Protein AF-A0A2V8NNL5-F1 (afdb_monomer)

Radius of gyration: 18.66 Å; Cα contacts (8 Å, |Δi|>4): 294; chains: 1; bounding box: 45×28×60 Å

Sequence (156 aa):
MAQEPNLELNVSIVSERYCVVSEDLNSLQMTLHLRYTNTGSQKIILYKGVRLFYQIFVSRNEQDAAARRYETRTTHSRYYDQLPEKIDAPNPGSVFTILSPGASYETEQTIALPVARGDKRVGNSITAGDHVLQVWVSTWYESKKLAQALREKWQR

Secondary structure (DSSP, 8-state):
-PPPP-EEEEEEEEEEEEEE-SSSEEEEEEEEEEEEEE-SSS-EEEE--S---EEEEEESSHHHHHTT--SEEEE------SPPP-TTSSS--TTEEEE-TT-EEEEEEEEEEEEESSSS--TTPBPSS--EEEEEE-S--S-HHHHHHHHHHHT-

Solvent-accessible surface area (backbone atoms only — not comparable to full-atom values): 9312 Å² total; per-residue (Å²): 132,86,71,66,76,36,75,45,76,48,78,46,80,75,47,77,48,78,40,86,74,53,96,59,33,30,31,42,37,35,34,31,40,40,38,39,32,24,76,21,83,45,74,40,82,40,59,66,48,92,77,60,49,40,36,42,38,33,11,70,34,67,70,34,48,76,69,69,44,59,78,30,77,48,75,58,79,87,77,82,90,60,80,82,76,74,81,81,53,82,52,86,47,92,45,41,47,78,29,46,55,73,32,70,50,77,50,76,47,78,48,76,41,50,30,23,73,48,90,63,67,54,86,72,26,42,54,82,77,68,66,36,83,45,77,49,74,46,66,68,89,70,58,71,68,55,53,52,54,50,51,62,53,57,73,110

pLDDT: mean 86.59, std 12.07, range [39.19, 97.88]

Structure (mmCIF, N/CA/C/O backbone):
data_AF-A0A2V8NNL5-F1
#
_entry.id   AF-A0A2V8NNL5-F1
#
loop_
_atom_site.group_PDB
_atom_site.id
_atom_site.type_symbol
_atom_site.label_atom_id
_atom_site.label_alt_id
_atom_site.label_comp_id
_atom_site.label_asym_id
_atom_site.label_entity_id
_atom_site.label_seq_id
_atom_site.pdbx_PDB_ins_code
_atom_site.Cartn_x
_atom_site.Cartn_y
_atom_site.Cartn_z
_atom_site.occupancy
_atom_site.B_iso_or_equiv
_atom_site.auth_seq_id
_atom_site.auth_comp_id
_atom_site.auth_asym_id
_atom_site.auth_atom_id
_atom_site.pdbx_PDB_model_num
ATOM 1 N N . MET A 1 1 ? 0.175 2.875 32.912 1.00 39.19 1 MET A N 1
ATOM 2 C CA . MET A 1 1 ? 0.416 3.620 31.657 1.00 39.19 1 MET A CA 1
ATOM 3 C C . MET A 1 1 ? -0.383 2.924 30.571 1.00 39.19 1 MET A C 1
ATOM 5 O O . MET A 1 1 ? -0.229 1.718 30.436 1.00 39.19 1 MET A O 1
ATOM 9 N N . ALA A 1 2 ? -1.309 3.609 29.897 1.00 48.75 2 ALA A N 1
ATOM 10 C CA . ALA A 1 2 ? -2.056 2.994 28.801 1.00 48.75 2 ALA A CA 1
ATOM 11 C C . ALA A 1 2 ? -1.105 2.824 27.609 1.00 48.75 2 ALA A C 1
ATOM 13 O O . ALA A 1 2 ? -0.543 3.808 27.139 1.00 48.75 2 ALA A O 1
ATOM 14 N N . GLN A 1 3 ? -0.874 1.584 27.177 1.00 56.03 3 GLN A N 1
ATOM 15 C CA . GLN A 1 3 ? -0.085 1.294 25.980 1.00 56.03 3 GLN A CA 1
ATOM 16 C C . GLN A 1 3 ? -0.792 1.921 24.770 1.00 56.03 3 GLN A C 1
ATOM 18 O O . GLN A 1 3 ? -1.997 1.715 24.595 1.00 56.03 3 GLN A O 1
ATOM 23 N N . GLU A 1 4 ? -0.069 2.692 23.960 1.00 65.25 4 GLU A N 1
ATOM 24 C CA . GLU A 1 4 ? -0.628 3.269 22.738 1.00 65.25 4 GLU A CA 1
ATOM 25 C C . GLU A 1 4 ? -1.046 2.163 21.753 1.00 65.25 4 GLU A C 1
ATOM 27 O O . GLU A 1 4 ? -0.412 1.101 21.706 1.00 65.25 4 GLU A O 1
ATOM 32 N N . PRO A 1 5 ? -2.119 2.375 20.968 1.00 78.38 5 PRO A N 1
ATOM 33 C CA . PRO A 1 5 ? -2.476 1.460 19.894 1.00 78.38 5 PRO A CA 1
ATOM 34 C C . PRO A 1 5 ? -1.305 1.348 18.913 1.00 78.38 5 PRO A C 1
ATOM 36 O O . PRO A 1 5 ? -0.848 2.355 18.375 1.00 78.38 5 PRO A O 1
ATOM 39 N N . ASN A 1 6 ? -0.844 0.121 18.675 1.00 90.75 6 ASN A N 1
ATOM 40 C CA . ASN A 1 6 ? 0.238 -0.169 17.744 1.00 90.75 6 ASN A CA 1
ATOM 41 C C . ASN A 1 6 ? -0.298 -1.021 16.592 1.00 90.75 6 ASN A C 1
ATOM 43 O O . ASN A 1 6 ? -0.948 -2.045 16.817 1.00 90.75 6 ASN A O 1
ATOM 47 N N . LEU A 1 7 ? -0.057 -0.567 15.365 1.00 92.56 7 LEU A N 1
ATOM 48 C CA . LEU A 1 7 ? -0.498 -1.230 14.147 1.00 92.56 7 LEU A CA 1
ATOM 49 C C . LEU A 1 7 ? 0.721 -1.499 13.277 1.00 92.56 7 LEU A C 1
ATOM 51 O O . LEU A 1 7 ? 1.387 -0.569 12.826 1.00 92.56 7 LEU A O 1
ATOM 55 N N . GLU A 1 8 ? 0.980 -2.771 13.023 1.00 94.44 8 GLU A N 1
ATOM 56 C CA . GLU A 1 8 ? 2.033 -3.213 12.122 1.00 94.44 8 GLU A CA 1
ATOM 57 C C . GLU A 1 8 ? 1.454 -3.464 10.728 1.00 94.44 8 GLU A C 1
ATOM 59 O O . GLU A 1 8 ? 0.349 -3.994 10.603 1.00 94.44 8 GLU A O 1
ATOM 64 N N . LEU A 1 9 ? 2.198 -3.094 9.685 1.00 92.00 9 LEU A N 1
ATOM 65 C CA . LEU A 1 9 ? 1.876 -3.410 8.296 1.00 92.00 9 LEU A CA 1
ATOM 66 C C . LEU A 1 9 ? 2.972 -4.306 7.719 1.00 92.00 9 LEU A C 1
ATOM 68 O O . LEU A 1 9 ? 4.116 -3.876 7.593 1.00 92.00 9 LEU A O 1
ATOM 72 N N . ASN A 1 10 ? 2.592 -5.513 7.312 1.00 93.94 10 ASN A N 1
ATOM 73 C CA . ASN A 1 10 ? 3.422 -6.392 6.498 1.00 93.94 10 ASN A CA 1
ATOM 74 C C . ASN A 1 10 ? 2.960 -6.318 5.041 1.00 93.94 10 ASN A C 1
ATOM 76 O O . ASN A 1 10 ? 1.759 -6.362 4.765 1.00 93.94 10 ASN A O 1
ATOM 80 N N . VAL A 1 11 ? 3.914 -6.202 4.118 1.00 91.81 11 VAL A N 1
ATOM 81 C CA . VAL A 1 11 ? 3.657 -6.102 2.678 1.00 91.81 11 VAL A CA 1
ATOM 82 C C . VAL A 1 11 ? 4.400 -7.226 1.975 1.00 91.81 11 VAL A C 1
ATOM 84 O O . VAL A 1 11 ? 5.592 -7.410 2.209 1.00 91.81 11 VAL A O 1
ATOM 87 N N . SER A 1 12 ? 3.715 -7.961 1.106 1.00 93.88 12 SER A N 1
ATOM 88 C CA . SER A 1 12 ? 4.340 -8.965 0.243 1.00 93.88 12 SER A CA 1
ATOM 89 C C . SER A 1 12 ? 3.828 -8.849 -1.188 1.00 93.88 12 SER A C 1
ATOM 91 O O . SER A 1 12 ? 2.735 -8.336 -1.428 1.00 93.88 12 SER A O 1
ATOM 93 N N . ILE A 1 13 ? 4.636 -9.284 -2.152 1.00 94.00 13 ILE A N 1
ATOM 94 C CA . ILE A 1 13 ? 4.250 -9.317 -3.563 1.00 94.00 13 ILE A CA 1
ATOM 95 C C . ILE A 1 13 ? 3.570 -10.660 -3.833 1.00 94.00 13 ILE A C 1
ATOM 97 O O . ILE A 1 13 ? 4.153 -11.713 -3.588 1.00 94.00 13 ILE A O 1
ATOM 101 N N . VAL A 1 14 ? 2.337 -10.616 -4.333 1.00 96.56 14 VAL A N 1
ATOM 102 C CA . VAL A 1 14 ? 1.531 -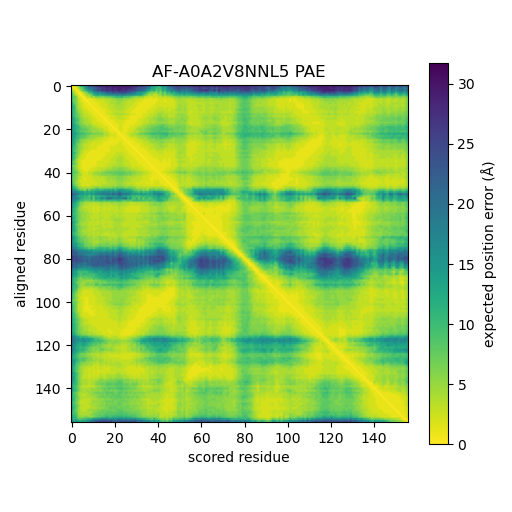11.801 -4.674 1.00 96.56 14 VAL A CA 1
ATOM 103 C C . VAL A 1 14 ? 1.746 -12.204 -6.125 1.00 96.56 14 VAL A C 1
ATOM 105 O O . VAL A 1 14 ? 1.848 -13.384 -6.449 1.00 96.56 14 VAL A O 1
ATOM 108 N N . SER A 1 15 ? 1.783 -11.218 -7.018 1.00 96.75 15 SER A N 1
ATOM 109 C CA . SER A 1 15 ? 1.930 -11.453 -8.450 1.00 96.75 15 SER A CA 1
ATOM 110 C C . SER A 1 15 ? 2.549 -10.254 -9.136 1.00 96.75 15 SER A C 1
ATOM 112 O O . SER A 1 15 ? 2.249 -9.115 -8.772 1.00 96.75 15 SER A O 1
ATOM 114 N N . GLU A 1 16 ? 3.293 -10.516 -10.202 1.00 96.06 16 GLU A N 1
ATOM 115 C CA . GLU A 1 16 ? 3.899 -9.501 -11.051 1.00 96.06 16 GLU A CA 1
ATOM 116 C C . GLU A 1 16 ? 3.614 -9.811 -12.517 1.00 96.06 16 GLU A C 1
ATOM 118 O O . GLU A 1 16 ? 3.607 -10.971 -12.934 1.00 96.06 16 GLU A O 1
ATOM 123 N N . ARG A 1 17 ? 3.377 -8.774 -13.318 1.00 96.25 17 ARG A N 1
ATOM 124 C CA . ARG A 1 17 ? 3.284 -8.908 -14.773 1.00 96.25 17 ARG A CA 1
ATOM 125 C C . ARG A 1 17 ? 3.745 -7.646 -15.478 1.00 96.25 17 ARG A C 1
ATOM 127 O O . ARG A 1 17 ? 3.472 -6.535 -15.028 1.00 96.25 17 ARG A O 1
ATOM 134 N N . TYR A 1 18 ? 4.376 -7.825 -16.631 1.00 95.25 18 TYR A N 1
ATOM 135 C CA . TYR A 1 18 ? 4.726 -6.726 -17.520 1.00 95.25 18 TYR A CA 1
ATOM 136 C C . TYR A 1 18 ? 3.636 -6.521 -18.569 1.00 95.25 18 TYR A C 1
ATOM 138 O O . TYR A 1 18 ? 3.260 -7.446 -19.286 1.00 95.25 18 TYR A O 1
ATOM 146 N N . CYS A 1 19 ? 3.164 -5.286 -18.683 1.00 94.00 19 CYS A N 1
ATOM 147 C CA . CYS A 1 19 ? 2.252 -4.839 -19.725 1.00 94.00 19 CYS A CA 1
ATOM 148 C C . CYS A 1 19 ? 3.007 -3.930 -20.695 1.00 94.00 19 CYS A C 1
ATOM 150 O O . CYS A 1 19 ? 3.684 -2.995 -20.270 1.00 94.00 19 CYS A O 1
ATOM 152 N N . VAL A 1 20 ? 2.881 -4.170 -21.996 1.00 94.69 20 VAL A N 1
ATOM 153 C CA . VAL A 1 20 ? 3.459 -3.287 -23.017 1.00 94.69 20 VAL A CA 1
ATOM 154 C C . VAL A 1 20 ? 2.730 -1.943 -23.001 1.00 94.69 20 VAL A C 1
ATOM 156 O O . VAL A 1 20 ? 1.509 -1.917 -23.131 1.00 94.69 20 VAL A O 1
ATOM 159 N N . VAL A 1 21 ? 3.469 -0.839 -22.845 1.00 93.38 21 VAL A N 1
ATOM 160 C CA . VAL A 1 21 ? 2.919 0.528 -22.928 1.00 93.38 21 VAL A CA 1
ATOM 161 C C . VAL A 1 21 ? 3.320 1.187 -24.245 1.00 93.38 21 VAL A C 1
ATOM 163 O O . VAL A 1 21 ? 2.478 1.765 -24.925 1.00 93.38 21 VAL A O 1
ATOM 166 N N . SER A 1 22 ? 4.594 1.078 -24.625 1.00 92.69 22 SER A N 1
ATOM 167 C CA . SER A 1 22 ? 5.131 1.552 -25.904 1.00 92.69 22 SER A CA 1
ATOM 168 C C . SER A 1 22 ? 6.341 0.706 -26.327 1.00 92.69 22 SER A C 1
ATOM 170 O O . SER A 1 22 ? 6.635 -0.317 -25.704 1.00 92.69 22 SER A O 1
ATOM 172 N N . GLU A 1 23 ? 7.032 1.105 -27.399 1.00 91.88 23 GLU A N 1
ATOM 173 C CA . GLU A 1 23 ? 8.240 0.426 -27.890 1.00 91.88 23 GLU A CA 1
ATOM 174 C C . GLU A 1 23 ? 9.344 0.350 -26.823 1.00 91.88 23 GLU A C 1
ATOM 176 O O . GLU A 1 23 ? 9.909 -0.723 -26.618 1.00 91.88 23 GLU A O 1
ATOM 181 N N . ASP A 1 24 ? 9.554 1.437 -26.074 1.00 93.06 24 ASP A N 1
ATOM 182 C CA . ASP A 1 24 ? 10.629 1.561 -25.079 1.00 93.06 24 ASP A CA 1
ATOM 183 C C . ASP A 1 24 ? 10.172 1.339 -23.627 1.00 93.06 24 ASP A C 1
ATOM 185 O O . ASP A 1 24 ? 11.000 1.307 -22.710 1.00 93.06 24 ASP A O 1
ATOM 189 N N . LEU A 1 25 ? 8.861 1.209 -23.391 1.00 94.19 25 LEU A N 1
ATOM 190 C CA . LEU A 1 25 ? 8.279 1.241 -22.051 1.00 94.19 25 LEU A CA 1
ATOM 191 C C . LEU A 1 25 ? 7.327 0.072 -21.795 1.00 94.19 25 LEU A C 1
ATOM 193 O O . LEU A 1 25 ? 6.371 -0.177 -22.535 1.00 94.19 25 LEU A O 1
ATOM 197 N N . ASN A 1 26 ? 7.544 -0.589 -20.664 1.00 95.00 26 ASN A N 1
ATOM 198 C CA . ASN A 1 26 ? 6.595 -1.505 -20.055 1.00 95.00 26 ASN A CA 1
ATOM 199 C C . ASN A 1 26 ? 6.012 -0.894 -18.775 1.00 95.00 26 ASN A C 1
ATOM 201 O O . ASN A 1 26 ? 6.599 -0.013 -18.150 1.00 95.00 26 ASN A O 1
ATOM 205 N N . SER A 1 27 ? 4.858 -1.395 -18.355 1.00 93.94 27 SER A N 1
ATOM 206 C CA . SER A 1 27 ? 4.298 -1.183 -17.028 1.00 93.94 27 SER A CA 1
ATOM 207 C C . SER A 1 27 ? 4.415 -2.487 -16.249 1.00 93.94 27 SER A C 1
ATOM 209 O O . SER A 1 27 ? 3.793 -3.480 -16.618 1.00 93.94 27 SER A O 1
ATOM 211 N N . LEU A 1 28 ? 5.221 -2.490 -15.191 1.00 94.25 28 LEU A N 1
ATOM 212 C CA . LEU A 1 28 ? 5.252 -3.560 -14.204 1.00 94.25 28 LEU A CA 1
ATOM 213 C C . LEU A 1 28 ? 4.054 -3.383 -13.275 1.00 94.25 28 LEU A C 1
ATOM 215 O O . LEU A 1 28 ? 4.015 -2.452 -12.469 1.00 94.25 28 LEU A O 1
ATOM 219 N N . GLN A 1 29 ? 3.064 -4.256 -13.418 1.00 94.44 29 GLN A N 1
ATOM 220 C CA . GLN A 1 29 ? 1.933 -4.339 -12.508 1.00 94.44 29 GLN A CA 1
ATOM 221 C C . GLN A 1 29 ? 2.242 -5.361 -11.423 1.00 94.44 29 GLN A C 1
ATOM 223 O O . GLN A 1 29 ? 2.528 -6.515 -11.734 1.00 94.44 29 GLN A O 1
ATOM 228 N N . MET A 1 30 ? 2.149 -4.938 -10.167 1.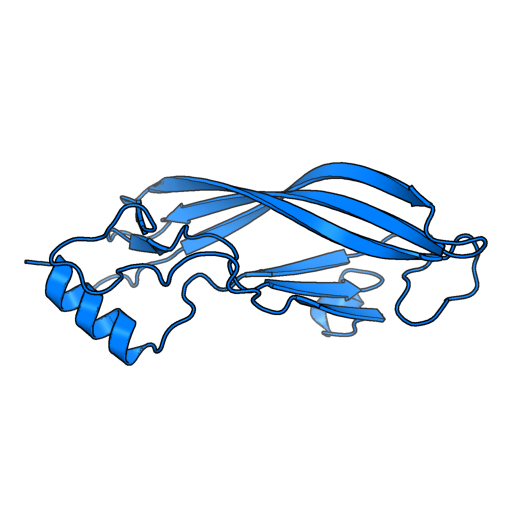00 93.81 30 MET A N 1
ATOM 229 C CA . MET A 1 30 ? 2.335 -5.798 -9.004 1.00 93.81 30 MET A CA 1
ATOM 230 C C . MET A 1 30 ? 1.065 -5.798 -8.170 1.00 93.81 30 MET A C 1
ATOM 232 O O . MET A 1 30 ? 0.517 -4.734 -7.879 1.00 93.81 30 MET A O 1
ATOM 236 N N . THR A 1 31 ? 0.619 -6.978 -7.759 1.00 93.19 31 THR A N 1
ATOM 237 C CA . THR A 1 31 ? -0.401 -7.123 -6.720 1.00 93.19 31 THR A CA 1
ATOM 238 C C . THR A 1 31 ? 0.313 -7.328 -5.399 1.00 93.19 31 THR A C 1
ATOM 240 O O . THR A 1 31 ? 1.086 -8.273 -5.248 1.00 93.19 31 THR A O 1
ATOM 243 N N . LEU A 1 32 ? 0.069 -6.426 -4.458 1.00 92.00 32 LEU A N 1
ATOM 244 C CA . LEU A 1 32 ? 0.621 -6.455 -3.115 1.00 92.00 32 LEU A CA 1
ATOM 245 C C . LEU A 1 32 ? -0.429 -6.997 -2.151 1.00 92.00 32 LEU A C 1
ATOM 247 O O . LEU A 1 32 ? -1.559 -6.512 -2.148 1.00 92.00 32 LEU A O 1
ATOM 251 N N . HIS A 1 33 ? -0.047 -7.942 -1.301 1.00 93.50 33 HIS A N 1
ATOM 252 C CA . HIS A 1 33 ? -0.824 -8.335 -0.131 1.00 93.50 33 HIS A CA 1
ATOM 253 C C . HIS A 1 33 ? -0.389 -7.482 1.056 1.00 93.50 33 HIS A C 1
ATOM 255 O O . HIS A 1 33 ? 0.799 -7.387 1.373 1.00 93.50 33 HIS A O 1
ATOM 261 N N . LEU A 1 34 ? -1.362 -6.822 1.675 1.00 91.88 34 LEU A N 1
ATOM 262 C CA . LEU A 1 34 ? -1.198 -5.917 2.803 1.00 91.88 34 LEU A CA 1
ATOM 263 C C . LEU A 1 34 ? -1.855 -6.559 4.021 1.00 91.88 34 LEU A C 1
ATOM 265 O O . LEU A 1 34 ? -3.080 -6.707 4.065 1.00 91.88 34 LEU A O 1
ATOM 269 N N . ARG A 1 35 ? -1.052 -6.894 5.030 1.00 94.75 35 ARG A N 1
ATOM 270 C CA . ARG A 1 35 ? -1.528 -7.442 6.301 1.00 94.75 35 ARG A CA 1
ATOM 271 C C . ARG A 1 35 ? -1.295 -6.451 7.430 1.00 94.75 35 ARG A C 1
ATOM 273 O O . ARG A 1 35 ? -0.162 -6.228 7.852 1.00 94.75 35 ARG A O 1
ATOM 280 N N . TYR A 1 36 ? -2.389 -5.901 7.940 1.00 94.31 36 TYR A N 1
ATOM 281 C CA . TYR A 1 36 ? -2.411 -5.028 9.105 1.00 94.31 36 TYR A CA 1
ATOM 282 C C . TYR A 1 36 ? -2.632 -5.863 10.356 1.00 94.31 36 TYR A C 1
ATOM 284 O O . TYR A 1 36 ? -3.650 -6.543 10.445 1.00 94.31 36 TYR A O 1
ATOM 292 N N . THR A 1 37 ? -1.738 -5.792 11.335 1.00 96.69 37 THR A N 1
ATOM 293 C CA . THR A 1 37 ? -1.859 -6.535 12.596 1.00 96.69 37 THR A CA 1
ATOM 294 C C . THR A 1 37 ? -1.872 -5.570 13.768 1.00 96.69 37 THR A C 1
ATOM 296 O O . THR A 1 37 ? -0.977 -4.738 13.912 1.00 96.69 37 THR A O 1
ATOM 299 N N . ASN A 1 38 ? -2.886 -5.684 14.625 1.00 96.75 38 ASN A N 1
ATOM 300 C CA . ASN A 1 38 ? -2.906 -4.961 15.889 1.00 96.75 38 ASN A CA 1
ATOM 301 C C . ASN A 1 38 ? -1.950 -5.639 16.877 1.00 96.75 38 ASN A C 1
ATOM 303 O O . ASN A 1 38 ? -2.294 -6.646 17.495 1.00 96.75 38 ASN A O 1
ATOM 307 N N . THR A 1 39 ? -0.749 -5.086 17.016 1.00 96.62 39 THR A N 1
ATOM 308 C CA . THR A 1 39 ? 0.279 -5.557 17.956 1.00 96.62 39 THR A CA 1
ATOM 309 C C . THR A 1 39 ? 0.184 -4.861 19.317 1.00 96.62 39 THR A C 1
ATOM 311 O O . THR A 1 39 ? 0.952 -5.164 20.229 1.00 96.62 39 THR A O 1
ATOM 314 N N . GLY A 1 40 ? -0.759 -3.925 19.471 1.00 94.19 40 GLY A N 1
ATOM 315 C CA . GLY A 1 40 ? -1.065 -3.256 20.730 1.00 94.19 40 GLY A CA 1
ATOM 316 C C . GLY A 1 40 ? -2.038 -4.038 21.618 1.00 94.19 40 GLY A C 1
ATOM 317 O O . GLY A 1 40 ? -2.503 -5.127 21.293 1.00 94.19 40 GLY A O 1
ATOM 318 N N . SER A 1 41 ? -2.382 -3.445 22.764 1.00 93.38 41 SER A N 1
ATOM 319 C CA . SER A 1 41 ? -3.288 -4.040 23.762 1.00 93.38 41 SER A CA 1
ATOM 320 C C . SER A 1 41 ? -4.718 -3.486 23.730 1.00 93.38 41 SER A C 1
ATOM 322 O O . SER A 1 41 ? -5.577 -3.946 24.479 1.00 93.38 41 SER A O 1
ATOM 324 N N . GLN A 1 42 ? -5.001 -2.517 22.857 1.00 92.06 42 GLN A N 1
ATOM 325 C CA . GLN A 1 42 ? -6.318 -1.893 22.707 1.00 92.06 42 GLN A CA 1
ATOM 326 C C . GLN A 1 42 ? -6.940 -2.247 21.359 1.00 92.06 42 GLN A C 1
ATOM 328 O O . GLN A 1 42 ? -6.222 -2.465 20.389 1.00 92.06 42 GLN A O 1
ATOM 333 N N . LYS A 1 43 ? -8.276 -2.263 21.273 1.00 92.50 43 LYS A N 1
ATOM 334 C CA . LYS A 1 43 ? -8.968 -2.413 19.984 1.00 92.50 43 LYS A CA 1
ATOM 335 C C . LYS A 1 43 ? -8.634 -1.235 19.064 1.00 92.50 43 LYS A C 1
ATOM 337 O O . LYS A 1 43 ? -8.671 -0.085 19.497 1.00 92.50 43 LYS A O 1
ATOM 342 N N . ILE A 1 44 ? -8.374 -1.520 17.791 1.00 93.19 44 ILE A N 1
ATOM 343 C CA . ILE A 1 44 ? -8.132 -0.510 16.757 1.00 93.19 44 ILE A CA 1
ATOM 344 C C . ILE A 1 44 ? -9.312 -0.500 15.792 1.00 93.19 44 ILE A C 1
ATOM 346 O O . ILE A 1 44 ? -9.685 -1.537 15.253 1.00 93.19 44 ILE A O 1
ATOM 350 N N . ILE A 1 45 ? -9.883 0.679 15.553 1.00 91.75 45 ILE A N 1
ATOM 351 C CA . ILE A 1 45 ? -10.844 0.893 14.470 1.00 91.75 45 ILE A CA 1
ATOM 352 C C . ILE A 1 45 ? -10.025 1.278 13.240 1.00 91.75 45 ILE A C 1
ATOM 354 O O . ILE A 1 45 ? -9.495 2.386 13.165 1.00 91.75 45 ILE A O 1
ATOM 358 N N . LEU A 1 46 ? -9.865 0.334 12.319 1.00 90.88 46 LEU A N 1
ATOM 359 C CA . LEU A 1 46 ? -9.095 0.506 11.096 1.00 90.88 46 LEU A CA 1
ATOM 360 C C . LEU A 1 46 ? -10.038 0.857 9.949 1.00 90.88 46 LEU A C 1
ATOM 362 O O . LEU A 1 46 ? -11.016 0.154 9.690 1.00 90.88 46 LEU A O 1
ATOM 366 N N . TYR A 1 47 ? -9.723 1.936 9.245 1.00 87.50 47 TYR A N 1
ATOM 367 C CA . TYR A 1 47 ? -10.387 2.267 7.998 1.00 87.50 47 TYR A CA 1
ATOM 368 C C . TYR A 1 47 ? -9.921 1.313 6.893 1.00 87.50 47 TYR A C 1
ATOM 370 O O . TYR A 1 47 ? -8.728 1.206 6.617 1.00 87.50 47 TYR A O 1
ATOM 378 N N . LYS A 1 48 ? -10.877 0.628 6.267 1.00 86.12 48 LYS A N 1
ATOM 379 C CA . LYS A 1 48 ? -10.675 -0.309 5.154 1.00 86.12 48 LYS A CA 1
ATOM 380 C C . LYS A 1 48 ? -11.449 0.095 3.894 1.00 86.12 48 LYS A C 1
ATOM 382 O O . LYS A 1 48 ? -11.676 -0.739 3.0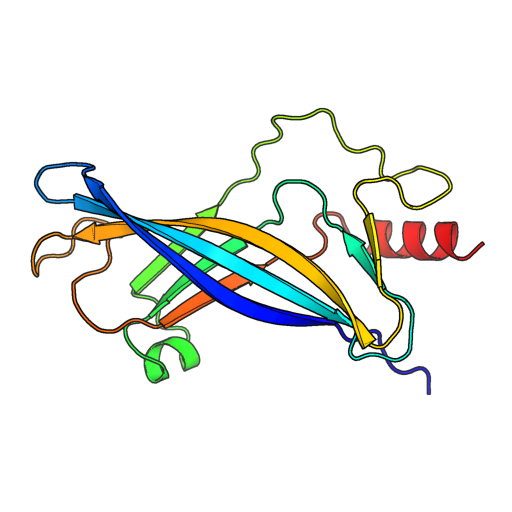19 1.00 86.12 48 LYS A O 1
ATOM 387 N N . GLY A 1 49 ? -11.920 1.341 3.839 1.00 74.88 49 GLY A N 1
ATOM 388 C CA . GLY A 1 49 ? -12.634 1.868 2.684 1.00 74.88 49 GLY A CA 1
ATOM 389 C C . GLY A 1 49 ? -11.762 1.884 1.431 1.00 74.88 49 GLY A C 1
ATOM 390 O O . GLY A 1 49 ? -10.543 1.675 1.464 1.00 74.88 49 GLY A O 1
ATOM 391 N N . VAL A 1 50 ? -12.406 2.111 0.293 1.00 63.41 50 VAL A N 1
ATOM 392 C CA . VAL A 1 50 ? -11.757 1.955 -1.008 1.00 63.41 50 VAL A CA 1
ATOM 393 C C . VAL A 1 50 ? -10.733 3.083 -1.173 1.00 63.41 50 VAL A C 1
ATOM 395 O O . VAL A 1 50 ? -11.069 4.255 -1.024 1.00 63.41 50 VAL A O 1
ATOM 398 N N . ARG A 1 51 ? -9.486 2.740 -1.529 1.00 62.00 51 ARG A N 1
ATOM 399 C CA . ARG A 1 51 ? -8.414 3.692 -1.909 1.00 62.00 51 ARG A CA 1
ATOM 400 C C . ARG A 1 51 ? -7.775 4.437 -0.728 1.00 62.00 51 ARG A C 1
ATOM 402 O O . ARG A 1 51 ? -7.792 5.671 -0.646 1.00 62.00 51 ARG A O 1
ATOM 409 N N . LEU A 1 52 ? -7.119 3.677 0.153 1.00 67.88 52 LEU A N 1
ATOM 410 C CA . LEU A 1 52 ? -6.079 4.224 1.030 1.00 67.88 52 LEU A CA 1
ATOM 411 C C . LEU A 1 52 ? -5.073 4.998 0.173 1.00 67.88 52 LEU A C 1
ATOM 413 O O . LEU A 1 52 ? -4.647 4.514 -0.874 1.00 67.88 52 LEU A O 1
ATOM 417 N N . PHE A 1 53 ? -4.735 6.222 0.580 1.00 65.88 53 PHE A N 1
ATOM 418 C CA . PHE A 1 53 ? -3.706 6.988 -0.115 1.00 65.88 53 PHE A CA 1
ATOM 419 C C . PHE A 1 53 ? -2.385 6.244 0.016 1.00 65.88 53 PHE A C 1
ATOM 421 O O . PHE A 1 53 ? -2.010 5.863 1.128 1.00 65.88 53 PHE A O 1
ATOM 428 N N . TYR A 1 54 ? -1.690 6.069 -1.103 1.00 76.06 54 TYR A N 1
ATOM 429 C CA . TYR A 1 54 ? -0.387 5.442 -1.097 1.00 76.06 54 TYR A CA 1
ATOM 430 C C . TYR A 1 54 ? 0.627 6.215 -1.924 1.00 76.06 54 TYR A C 1
ATOM 432 O O . TYR A 1 54 ? 0.334 6.764 -2.994 1.00 76.06 54 TYR A O 1
ATOM 440 N N . GLN A 1 55 ? 1.841 6.256 -1.392 1.00 87.88 55 GLN A N 1
ATOM 441 C CA . GLN A 1 55 ? 3.015 6.715 -2.114 1.00 87.88 55 GLN A CA 1
ATOM 442 C C . GLN A 1 55 ? 3.918 5.528 -2.362 1.00 87.88 55 GLN A C 1
ATOM 444 O O . GLN A 1 55 ? 4.134 4.705 -1.474 1.00 87.88 55 GLN A O 1
ATOM 449 N N . ILE A 1 56 ? 4.436 5.470 -3.578 1.00 90.31 56 ILE A N 1
ATOM 450 C CA . ILE A 1 56 ? 5.428 4.493 -3.976 1.00 90.31 56 ILE A CA 1
ATOM 451 C C . ILE A 1 56 ? 6.749 5.217 -4.134 1.00 90.31 56 ILE A C 1
ATOM 453 O O . ILE A 1 56 ? 6.828 6.242 -4.818 1.00 90.31 56 ILE A O 1
ATOM 457 N N . PHE A 1 57 ? 7.773 4.651 -3.521 1.00 93.31 57 PHE A N 1
ATOM 458 C CA . PHE A 1 57 ? 9.151 5.062 -3.675 1.00 93.31 57 PHE A CA 1
ATOM 459 C C . PHE A 1 57 ? 9.955 3.857 -4.137 1.00 93.31 57 PHE A C 1
ATOM 461 O O . PHE A 1 57 ? 9.787 2.760 -3.604 1.00 93.31 57 PHE A O 1
ATOM 468 N N . VAL A 1 58 ? 10.809 4.067 -5.132 1.00 94.44 58 VAL A N 1
ATOM 469 C CA . VAL A 1 58 ? 11.725 3.041 -5.623 1.00 94.44 58 VAL A CA 1
ATOM 470 C C . VAL A 1 58 ? 13.145 3.556 -5.492 1.00 94.44 58 VAL A C 1
ATOM 472 O O . VAL A 1 58 ? 13.455 4.660 -5.949 1.00 94.44 58 VAL A O 1
ATOM 475 N N . SER A 1 59 ? 13.988 2.752 -4.860 1.00 95.75 59 SER A N 1
ATOM 476 C CA . SER A 1 59 ? 15.425 2.968 -4.714 1.00 95.75 59 SER A CA 1
ATOM 477 C C . SER A 1 59 ? 16.177 1.810 -5.353 1.00 95.75 59 SER A C 1
ATOM 479 O O . SER A 1 59 ? 15.671 0.697 -5.398 1.00 95.75 59 SER A O 1
ATOM 481 N N . ARG A 1 60 ? 17.415 2.050 -5.786 1.00 93.62 60 ARG A N 1
ATOM 482 C CA . ARG A 1 60 ? 18.248 1.027 -6.442 1.00 93.62 60 ARG A CA 1
ATOM 483 C C . ARG A 1 60 ? 18.753 -0.064 -5.503 1.00 93.62 60 ARG A C 1
ATOM 485 O O . ARG A 1 60 ? 19.253 -1.083 -5.946 1.00 93.62 60 ARG A O 1
ATOM 492 N N . ASN A 1 61 ? 18.748 0.201 -4.202 1.00 94.69 61 ASN A N 1
ATOM 493 C CA . ASN A 1 61 ? 19.242 -0.703 -3.170 1.00 94.69 61 ASN A CA 1
ATOM 494 C C . ASN A 1 61 ? 18.785 -0.206 -1.790 1.00 94.69 61 ASN A C 1
ATOM 496 O O . ASN A 1 61 ? 18.236 0.893 -1.646 1.00 94.69 61 ASN A O 1
ATOM 500 N N . GLU A 1 62 ? 19.040 -1.016 -0.765 1.00 94.69 62 GLU A N 1
ATOM 501 C CA . GLU A 1 62 ? 18.659 -0.726 0.620 1.00 94.69 62 GLU A CA 1
ATOM 502 C C . GLU A 1 62 ? 19.366 0.507 1.192 1.00 94.69 62 GLU A C 1
ATOM 504 O O . GLU A 1 62 ? 18.758 1.273 1.939 1.00 94.69 62 GLU A O 1
ATOM 509 N N . GLN A 1 63 ? 20.628 0.745 0.818 1.00 96.31 63 GLN A N 1
ATOM 510 C CA . GLN A 1 63 ? 21.384 1.905 1.294 1.00 96.31 63 GLN A CA 1
ATOM 511 C C . GLN A 1 63 ? 20.769 3.215 0.782 1.00 96.31 63 GLN A C 1
ATOM 513 O O . GLN A 1 63 ? 20.641 4.185 1.533 1.00 96.31 63 GLN A O 1
ATOM 518 N N . ASP A 1 64 ? 20.360 3.240 -0.485 1.00 95.94 64 ASP A N 1
ATOM 519 C CA . ASP A 1 64 ? 19.653 4.362 -1.091 1.00 95.94 64 ASP A CA 1
ATOM 520 C C . ASP A 1 64 ? 18.268 4.550 -0.469 1.00 95.94 64 ASP A C 1
ATOM 522 O O . ASP A 1 64 ? 17.909 5.681 -0.136 1.00 95.94 64 ASP A O 1
ATOM 526 N N . ALA A 1 65 ? 17.530 3.465 -0.216 1.00 94.50 65 ALA A N 1
ATOM 527 C CA . ALA A 1 65 ? 16.238 3.523 0.470 1.00 94.50 65 ALA A CA 1
ATOM 528 C C . ALA A 1 65 ? 16.369 4.112 1.888 1.00 94.50 65 ALA A C 1
ATOM 530 O O . ALA A 1 65 ? 15.638 5.036 2.255 1.00 94.50 65 ALA A O 1
ATOM 531 N N . ALA A 1 66 ? 17.350 3.648 2.670 1.00 95.06 66 ALA A N 1
ATOM 532 C CA . ALA A 1 66 ? 17.628 4.153 4.015 1.00 95.06 66 ALA A CA 1
ATOM 533 C C . ALA A 1 66 ? 18.020 5.641 4.007 1.00 95.06 66 ALA A C 1
ATOM 535 O O . ALA A 1 66 ? 17.595 6.410 4.871 1.00 95.06 66 ALA A O 1
ATOM 536 N N . ALA A 1 67 ? 18.774 6.070 2.991 1.00 96.75 67 ALA A N 1
ATOM 537 C CA . ALA A 1 67 ? 19.153 7.465 2.781 1.00 96.75 67 ALA A CA 1
ATOM 538 C C . ALA A 1 67 ? 18.062 8.316 2.100 1.00 96.75 67 ALA A C 1
ATOM 540 O O . ALA A 1 67 ? 18.306 9.487 1.802 1.00 96.75 67 ALA A O 1
ATOM 541 N N . ARG A 1 68 ? 16.870 7.754 1.841 1.00 95.19 68 ARG A N 1
ATOM 542 C CA . ARG A 1 68 ? 15.758 8.401 1.119 1.00 95.19 68 ARG A CA 1
ATOM 543 C C . ARG A 1 68 ? 16.145 8.909 -0.278 1.00 95.19 68 ARG A C 1
ATOM 545 O O . ARG A 1 68 ? 15.617 9.917 -0.753 1.00 95.19 68 ARG A O 1
ATOM 552 N N . ARG A 1 69 ? 17.081 8.224 -0.937 1.00 95.19 69 ARG A N 1
ATOM 553 C CA . ARG A 1 69 ? 17.477 8.458 -2.328 1.00 95.19 69 ARG A CA 1
ATOM 554 C C . ARG A 1 69 ? 16.622 7.582 -3.231 1.00 95.19 69 ARG A C 1
ATOM 556 O O . ARG A 1 69 ? 16.853 6.383 -3.364 1.00 95.19 69 ARG A O 1
ATOM 563 N N . TYR A 1 70 ? 15.615 8.195 -3.834 1.00 93.38 70 TYR A N 1
ATOM 564 C CA . TYR A 1 70 ? 14.662 7.508 -4.698 1.00 93.38 70 TYR A CA 1
ATOM 565 C C . TYR A 1 70 ? 14.983 7.803 -6.154 1.00 93.38 70 TYR A C 1
ATOM 567 O O . TYR A 1 70 ? 15.178 8.961 -6.524 1.00 93.38 70 TYR A O 1
ATOM 575 N N . GLU A 1 71 ? 14.989 6.773 -6.990 1.00 91.50 71 GLU A N 1
ATOM 576 C CA . GLU A 1 71 ? 15.001 6.988 -8.428 1.00 91.50 71 GLU A CA 1
ATOM 577 C C . GLU A 1 71 ? 13.604 7.311 -8.948 1.00 91.50 71 GLU A C 1
ATOM 579 O O . GLU A 1 71 ? 13.482 8.186 -9.803 1.00 91.50 71 GLU A O 1
ATOM 584 N N . THR A 1 72 ? 12.557 6.696 -8.391 1.00 90.12 72 THR A N 1
ATOM 585 C CA . THR A 1 72 ? 11.160 6.928 -8.783 1.00 90.12 72 THR A CA 1
ATOM 586 C C . THR A 1 72 ? 10.300 7.220 -7.563 1.00 90.12 72 THR A C 1
ATOM 588 O O . THR A 1 72 ? 10.405 6.554 -6.534 1.00 90.12 72 THR A O 1
ATOM 591 N N . ARG A 1 73 ? 9.411 8.209 -7.693 1.00 90.81 73 ARG A N 1
ATOM 592 C CA . ARG A 1 73 ? 8.386 8.526 -6.700 1.00 90.81 73 ARG A CA 1
ATOM 593 C C . ARG A 1 73 ? 7.050 8.735 -7.395 1.00 90.81 73 ARG A C 1
ATOM 595 O O . ARG A 1 73 ? 6.911 9.665 -8.186 1.00 90.81 73 ARG A O 1
ATOM 602 N N . THR A 1 74 ? 6.058 7.939 -7.025 1.00 85.25 74 THR A N 1
ATOM 603 C CA . THR A 1 74 ? 4.699 8.060 -7.556 1.00 85.25 74 THR A CA 1
ATOM 604 C C . THR A 1 74 ? 3.732 8.286 -6.411 1.00 85.25 74 THR A C 1
ATOM 606 O O . THR A 1 74 ? 3.719 7.550 -5.427 1.00 85.25 74 THR A O 1
ATOM 609 N N . THR A 1 75 ? 2.915 9.326 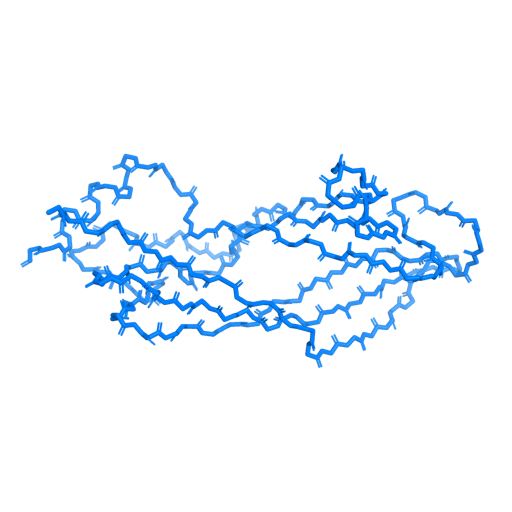-6.535 1.00 80.19 75 THR A N 1
ATOM 610 C CA . THR A 1 75 ? 1.808 9.581 -5.614 1.00 80.19 75 THR A CA 1
ATOM 611 C C . THR A 1 75 ? 0.519 9.287 -6.356 1.00 80.19 75 THR A C 1
ATOM 613 O O . THR A 1 75 ? 0.270 9.893 -7.395 1.00 80.19 75 THR A O 1
ATOM 616 N N . HIS A 1 76 ? -0.286 8.362 -5.842 1.00 73.06 76 HIS A N 1
ATOM 617 C CA . HIS A 1 76 ? -1.577 8.065 -6.447 1.00 73.06 76 HIS A CA 1
ATOM 618 C C . HIS A 1 76 ? -2.646 8.977 -5.846 1.00 73.06 76 HIS A C 1
ATOM 620 O O . HIS A 1 76 ? -2.869 8.995 -4.632 1.00 73.06 76 HIS A O 1
ATOM 626 N N . SER A 1 77 ? -3.277 9.772 -6.710 1.00 60.75 77 SER A N 1
ATOM 627 C CA . SER A 1 77 ? -4.377 10.660 -6.339 1.00 60.75 77 SER A CA 1
ATOM 628 C C . SER A 1 77 ? -5.619 9.867 -5.943 1.00 60.75 77 SER A C 1
ATOM 630 O O . SER A 1 77 ? -5.887 8.777 -6.450 1.00 60.75 77 SER A O 1
ATOM 632 N N . ARG A 1 78 ? -6.417 10.460 -5.056 1.00 59.88 78 ARG A N 1
ATOM 633 C CA . ARG A 1 78 ? -7.760 9.984 -4.732 1.00 59.88 78 ARG A CA 1
ATOM 634 C C . ARG A 1 78 ? -8.691 10.301 -5.892 1.00 59.88 78 ARG A C 1
ATOM 636 O O . ARG A 1 78 ? -8.945 11.472 -6.151 1.00 59.88 78 ARG A O 1
ATOM 643 N N . TYR A 1 79 ? -9.226 9.280 -6.545 1.00 51.81 79 TYR A N 1
ATOM 644 C CA . TYR A 1 79 ? -10.418 9.451 -7.367 1.00 51.81 79 TYR A CA 1
ATOM 645 C C . TYR A 1 79 ? -11.625 8.990 -6.536 1.00 51.81 79 TYR A C 1
ATOM 647 O O . TYR A 1 79 ? -11.635 7.867 -6.021 1.00 51.81 79 TYR A O 1
ATOM 655 N N . TYR A 1 80 ? -12.575 9.899 -6.300 1.00 49.66 80 TYR A N 1
ATOM 656 C CA . TYR A 1 80 ? -13.822 9.632 -5.580 1.00 49.66 80 TYR A CA 1
ATOM 657 C C . TYR A 1 80 ? -14.861 9.121 -6.581 1.00 49.66 80 TYR A C 1
ATOM 659 O O . TYR A 1 80 ? -15.717 9.868 -7.041 1.00 49.66 80 TYR A O 1
ATOM 667 N N . ASP A 1 81 ? -14.760 7.850 -6.957 1.00 44.53 81 ASP A N 1
ATOM 668 C CA . ASP A 1 81 ? -15.662 7.258 -7.961 1.00 44.53 81 ASP A CA 1
ATOM 669 C C . ASP A 1 81 ? -16.953 6.734 -7.309 1.00 44.53 81 ASP A C 1
ATOM 671 O O . ASP A 1 81 ? -17.815 6.163 -7.973 1.00 44.53 81 ASP A O 1
ATOM 675 N N . GLN A 1 82 ? -17.067 6.878 -5.988 1.00 52.00 82 GLN A N 1
ATOM 676 C CA . GLN A 1 82 ? -18.163 6.375 -5.173 1.00 52.00 82 GLN A CA 1
ATOM 677 C C . GLN A 1 82 ? -18.688 7.482 -4.257 1.00 52.00 82 GLN A C 1
ATOM 679 O O . GLN A 1 82 ? -17.947 8.387 -3.865 1.00 52.00 82 GLN A O 1
ATOM 684 N N . LEU A 1 83 ? -19.986 7.405 -3.944 1.00 54.72 83 LEU A N 1
ATOM 685 C CA . LEU A 1 83 ? -20.661 8.307 -3.011 1.00 54.72 83 LEU A CA 1
ATOM 686 C C . LEU A 1 83 ? -19.855 8.420 -1.704 1.00 54.72 83 LEU A C 1
ATOM 688 O O . LEU A 1 83 ? -19.338 7.403 -1.236 1.00 54.72 83 LEU A O 1
ATOM 692 N N . PRO A 1 84 ? -19.754 9.623 -1.109 1.00 60.38 84 PRO A N 1
ATOM 693 C CA . PRO A 1 84 ? -18.987 9.825 0.111 1.00 60.38 84 PRO A CA 1
ATOM 694 C C . PRO A 1 84 ? -19.457 8.866 1.206 1.00 60.38 84 PRO A C 1
ATOM 696 O O . PRO A 1 84 ? -20.653 8.726 1.476 1.00 60.38 84 PRO A O 1
ATOM 699 N N . GLU A 1 85 ? -18.495 8.182 1.815 1.00 68.19 85 GLU A N 1
ATOM 700 C CA . GLU A 1 85 ? -18.750 7.213 2.869 1.00 68.19 85 GLU A CA 1
ATOM 701 C C . GLU A 1 85 ? -19.393 7.918 4.076 1.00 68.19 85 GLU A C 1
ATOM 703 O O . GLU A 1 85 ? -18.910 8.954 4.537 1.00 68.19 85 GLU A O 1
ATOM 708 N N . LYS A 1 86 ? -20.498 7.373 4.605 1.00 69.75 86 LYS A N 1
ATOM 709 C CA . LYS A 1 86 ? -21.157 7.908 5.810 1.00 69.75 86 LYS A CA 1
ATOM 710 C C . LYS A 1 86 ? -20.342 7.559 7.057 1.00 69.75 86 LYS A C 1
ATOM 712 O O . LYS A 1 86 ? -20.654 6.615 7.781 1.00 69.75 86 LYS A O 1
ATOM 717 N N . ILE A 1 87 ? -19.269 8.310 7.279 1.00 77.50 87 ILE A N 1
ATOM 718 C CA . ILE A 1 87 ? -18.340 8.130 8.403 1.00 77.50 87 ILE A CA 1
ATOM 719 C C . ILE A 1 87 ? -18.861 8.714 9.726 1.00 77.50 87 ILE A C 1
ATOM 721 O O . ILE A 1 87 ? -18.246 8.512 10.765 1.00 77.50 87 ILE A O 1
ATOM 725 N N . ASP A 1 88 ? -19.991 9.423 9.712 1.00 75.00 88 ASP A N 1
ATOM 726 C CA . ASP A 1 88 ? -20.577 10.120 10.861 1.00 75.00 88 ASP A CA 1
ATOM 727 C C . ASP A 1 88 ? -21.673 9.322 11.592 1.00 75.00 88 ASP A C 1
ATOM 729 O O . ASP A 1 88 ? -22.324 9.845 12.501 1.00 75.00 88 ASP A O 1
ATOM 733 N N . ALA A 1 89 ? -21.872 8.047 11.257 1.00 81.56 89 ALA A N 1
ATOM 734 C CA . ALA A 1 89 ? -22.874 7.191 11.889 1.00 81.56 89 ALA A CA 1
ATOM 735 C C . ALA A 1 89 ? -22.632 6.979 13.410 1.00 81.56 89 ALA A C 1
ATOM 737 O O . ALA A 1 89 ? -21.523 7.202 13.913 1.00 81.56 89 ALA A O 1
ATOM 738 N N . PRO A 1 90 ? -23.656 6.550 14.182 1.00 84.69 90 PRO A N 1
ATOM 739 C CA . PRO A 1 90 ? -23.518 6.237 15.611 1.00 84.69 90 PRO A CA 1
ATOM 740 C C . PRO A 1 90 ? -22.511 5.129 15.929 1.00 84.69 90 PRO A C 1
ATOM 742 O O . PRO A 1 90 ? -21.984 5.113 17.029 1.00 84.69 90 PRO A O 1
ATOM 745 N N . ASN A 1 91 ? -22.237 4.243 14.970 1.00 86.88 91 ASN A N 1
ATOM 746 C CA . ASN A 1 91 ? -21.302 3.126 15.080 1.00 86.88 91 ASN A CA 1
ATOM 747 C C . ASN A 1 91 ? -20.392 3.085 13.840 1.00 86.88 91 ASN A C 1
ATOM 749 O O . ASN A 1 91 ? -20.799 3.609 12.795 1.00 86.88 91 ASN A O 1
ATOM 753 N N . PRO A 1 92 ? -19.209 2.440 13.908 1.00 87.62 92 PRO A N 1
ATOM 754 C CA . PRO A 1 92 ? -18.369 2.229 12.733 1.00 87.62 92 PRO A CA 1
ATOM 755 C C . PRO A 1 92 ? -19.145 1.495 11.631 1.00 87.62 92 PRO A C 1
ATOM 757 O O . PRO A 1 92 ? -19.681 0.409 11.850 1.00 87.62 92 PRO A O 1
ATOM 760 N N . GLY A 1 93 ? -19.230 2.109 10.450 1.00 84.69 93 GLY A N 1
ATOM 761 C CA . GLY A 1 93 ? -19.894 1.527 9.283 1.00 84.69 93 GLY A CA 1
ATOM 762 C C . GLY A 1 93 ? -19.083 0.414 8.607 1.00 84.69 93 GLY A C 1
ATOM 763 O O . GLY A 1 93 ? -17.997 0.045 9.047 1.00 84.69 93 GLY A O 1
ATOM 764 N N . SER A 1 94 ? -19.580 -0.080 7.469 1.00 85.69 94 SER A N 1
ATOM 765 C CA . SER A 1 94 ? -18.978 -1.183 6.693 1.00 85.69 94 SER A CA 1
ATOM 766 C C . SER A 1 94 ? -17.572 -0.905 6.150 1.00 85.69 94 SER A C 1
ATOM 768 O O . SER A 1 94 ? -16.871 -1.839 5.760 1.00 85.69 94 SER A O 1
ATOM 770 N N . VAL A 1 95 ? -17.166 0.362 6.127 1.00 85.38 95 VAL A N 1
ATOM 771 C CA . VAL A 1 95 ? -15.857 0.854 5.671 1.00 85.38 95 VAL A CA 1
ATOM 772 C C . VAL A 1 95 ? -14.797 0.804 6.770 1.00 85.38 95 VAL A C 1
ATOM 774 O O . VAL A 1 95 ? -13.626 1.085 6.528 1.00 85.38 95 VAL A O 1
ATOM 777 N N . PHE A 1 96 ? -15.189 0.406 7.979 1.00 89.00 96 PHE A N 1
ATOM 778 C CA . PHE A 1 96 ? -14.289 0.155 9.091 1.00 89.00 96 PHE A CA 1
ATOM 779 C C . PHE A 1 96 ? -14.238 -1.335 9.419 1.00 89.00 96 PHE A C 1
ATOM 781 O O . PHE A 1 96 ? -15.166 -2.101 9.158 1.00 89.00 96 PHE A O 1
ATOM 788 N N . THR A 1 97 ? -13.130 -1.745 10.016 1.00 91.44 97 THR A N 1
ATOM 789 C CA . THR A 1 97 ? -12.991 -3.026 10.703 1.00 91.44 97 THR A CA 1
ATOM 790 C C . THR A 1 97 ? -12.432 -2.777 12.096 1.00 91.44 97 THR A C 1
ATOM 792 O O . THR A 1 97 ? -11.666 -1.835 12.304 1.00 91.44 97 THR A O 1
ATOM 795 N N . ILE A 1 98 ? -12.835 -3.591 13.068 1.00 93.25 98 ILE A N 1
ATOM 796 C CA . ILE A 1 98 ? -12.368 -3.472 14.449 1.00 93.25 98 ILE A CA 1
ATOM 797 C C . ILE A 1 98 ? -11.399 -4.617 14.718 1.00 93.25 98 ILE A C 1
ATOM 799 O O . ILE A 1 98 ? -11.791 -5.781 14.750 1.00 93.25 98 ILE A O 1
ATOM 803 N N . LEU A 1 99 ? -10.134 -4.277 14.934 1.00 95.50 99 LEU A N 1
ATOM 804 C CA . LEU A 1 99 ? -9.072 -5.220 15.247 1.00 95.50 99 LEU A CA 1
ATOM 805 C C . LEU A 1 99 ? -8.903 -5.331 16.758 1.00 95.50 99 LEU A C 1
ATOM 807 O O . LEU A 1 99 ? -8.422 -4.401 17.407 1.00 95.50 99 LEU A O 1
ATOM 811 N N . SER A 1 100 ? -9.266 -6.479 17.323 1.00 96.00 100 SER A N 1
ATOM 812 C CA . SER A 1 100 ? -8.848 -6.857 18.679 1.00 96.00 100 SER A CA 1
ATOM 813 C C . SER A 1 100 ? -7.320 -7.008 18.768 1.00 96.00 100 SER A C 1
ATOM 815 O O . SER A 1 100 ? -6.676 -7.172 17.731 1.00 96.00 100 SER A O 1
ATOM 817 N N . PRO A 1 101 ? -6.722 -6.964 19.972 1.00 96.56 101 PRO A N 1
ATOM 818 C CA . PRO A 1 101 ? -5.307 -7.294 20.156 1.00 96.56 101 PRO A CA 1
ATOM 819 C C . PRO A 1 101 ? -4.950 -8.634 19.499 1.00 96.56 101 PRO A C 1
ATOM 821 O O . PRO A 1 101 ? -5.662 -9.621 19.686 1.00 96.56 101 PRO A O 1
ATOM 824 N N . GLY A 1 102 ? -3.887 -8.653 18.694 1.00 96.88 102 GLY A N 1
ATOM 825 C CA . GLY A 1 102 ? -3.436 -9.816 17.923 1.00 96.88 102 GLY A CA 1
ATOM 826 C C . GLY A 1 102 ? -4.234 -10.116 16.648 1.00 96.88 102 GLY A C 1
ATOM 827 O O . GLY A 1 102 ? -3.819 -10.968 15.866 1.00 96.88 102 GLY A O 1
ATOM 828 N N . ALA A 1 103 ? -5.356 -9.433 16.400 1.00 97.88 103 ALA A N 1
ATOM 829 C CA . ALA A 1 103 ? -6.136 -9.627 15.181 1.00 97.88 103 ALA A CA 1
ATOM 830 C C . ALA A 1 103 ? -5.477 -8.941 13.975 1.00 97.88 103 ALA A C 1
ATOM 832 O O . ALA A 1 103 ? -4.865 -7.873 14.103 1.00 97.88 103 ALA A O 1
ATOM 833 N N . SER A 1 104 ? -5.673 -9.533 12.795 1.00 97.12 104 SER A N 1
ATOM 834 C CA . SER A 1 104 ? -5.207 -8.984 11.523 1.00 97.12 104 SER A CA 1
ATOM 835 C C . SER A 1 104 ? -6.366 -8.639 10.583 1.00 97.12 104 SER A C 1
ATOM 837 O O . SER A 1 104 ? -7.419 -9.275 10.613 1.00 97.12 104 SER A O 1
ATOM 839 N N . TYR A 1 105 ? -6.148 -7.646 9.726 1.00 94.81 105 TYR A N 1
ATOM 840 C CA . TYR A 1 105 ? -6.949 -7.372 8.537 1.00 94.81 105 TYR A CA 1
ATOM 841 C C . TYR A 1 105 ? -6.055 -7.474 7.306 1.00 94.81 105 TYR A C 1
ATOM 843 O O . TYR A 1 105 ? -4.947 -6.938 7.296 1.00 94.81 105 TYR A O 1
ATOM 851 N N . GLU A 1 106 ? -6.551 -8.148 6.277 1.00 94.06 106 GLU A N 1
ATOM 852 C CA . GLU A 1 106 ? -5.821 -8.391 5.040 1.00 94.06 106 GLU A CA 1
ATOM 853 C C . GLU A 1 106 ? -6.569 -7.778 3.861 1.00 94.06 106 GLU A C 1
ATOM 855 O O . GLU A 1 106 ? -7.799 -7.813 3.796 1.00 94.06 106 GLU A O 1
ATOM 860 N N . THR A 1 107 ? -5.817 -7.194 2.936 1.00 90.25 107 THR A N 1
ATOM 861 C CA . THR A 1 107 ? -6.338 -6.646 1.685 1.00 90.25 107 THR A CA 1
ATOM 862 C C . THR A 1 107 ? -5.271 -6.737 0.609 1.00 90.25 107 THR A C 1
ATOM 864 O O . THR A 1 107 ? -4.080 -6.813 0.905 1.00 90.25 107 THR A O 1
ATOM 867 N N . GLU A 1 108 ? -5.690 -6.677 -0.646 1.00 90.38 108 GLU A N 1
ATOM 868 C CA . GLU A 1 108 ? -4.774 -6.587 -1.776 1.00 90.38 108 GLU A CA 1
ATOM 869 C C . GLU A 1 108 ? -4.807 -5.199 -2.403 1.00 90.38 108 GLU A C 1
ATOM 871 O O . GLU A 1 108 ? -5.817 -4.489 -2.351 1.00 90.38 108 GLU A O 1
ATOM 876 N N . GLN A 1 109 ? -3.686 -4.815 -3.002 1.00 86.44 109 GLN A N 1
ATOM 877 C CA . GLN A 1 109 ? -3.559 -3.575 -3.741 1.00 86.44 109 GLN A CA 1
ATOM 878 C C . GLN A 1 109 ? -2.692 -3.771 -4.975 1.00 86.44 109 GLN A C 1
ATOM 880 O O . GLN A 1 109 ? -1.537 -4.176 -4.883 1.00 86.44 109 GLN A O 1
ATOM 885 N N . THR A 1 110 ? -3.231 -3.420 -6.139 1.00 88.69 110 THR A N 1
ATOM 886 C CA . THR A 1 110 ? -2.452 -3.398 -7.375 1.00 88.69 110 THR A CA 1
ATOM 887 C C . THR A 1 110 ? -1.779 -2.045 -7.551 1.00 88.69 110 THR A C 1
ATOM 889 O O . THR A 1 110 ? -2.429 -1.000 -7.467 1.00 88.69 110 THR A O 1
ATOM 892 N N . ILE A 1 111 ? -0.481 -2.073 -7.834 1.00 88.81 111 ILE A N 1
ATOM 893 C CA . ILE A 1 111 ? 0.314 -0.908 -8.208 1.00 88.81 111 ILE A CA 1
ATOM 894 C C . ILE A 1 111 ? 0.917 -1.103 -9.597 1.00 88.81 111 ILE A C 1
ATOM 896 O O . ILE A 1 111 ? 1.106 -2.231 -10.049 1.00 88.81 111 ILE A O 1
ATOM 900 N N . ALA A 1 112 ? 1.229 0.001 -10.272 1.00 90.38 112 ALA A N 1
ATOM 901 C CA . ALA A 1 112 ? 1.863 -0.012 -11.582 1.00 90.38 112 ALA A CA 1
ATOM 902 C C . ALA A 1 112 ? 3.101 0.891 -11.583 1.00 90.38 112 ALA A C 1
ATOM 904 O O . ALA A 1 112 ? 3.030 2.053 -11.178 1.00 90.38 112 ALA A O 1
ATOM 905 N N . LEU A 1 113 ? 4.226 0.359 -12.060 1.00 91.75 113 LEU A N 1
ATOM 906 C CA . LEU A 1 113 ? 5.483 1.082 -12.214 1.00 91.75 113 LEU A CA 1
ATOM 907 C C . LEU A 1 113 ? 5.914 1.119 -13.683 1.00 91.75 113 LEU A C 1
ATOM 909 O O . LEU A 1 113 ? 5.881 0.085 -14.348 1.00 91.75 113 LEU A O 1
ATOM 913 N N . PRO A 1 114 ? 6.331 2.277 -14.213 1.00 93.31 114 PRO A N 1
ATOM 914 C CA . PRO A 1 114 ? 6.953 2.338 -15.530 1.00 93.31 114 PRO A CA 1
ATOM 915 C C . PRO A 1 114 ? 8.346 1.690 -15.494 1.00 93.31 114 PRO A C 1
ATOM 917 O O . PRO A 1 114 ? 9.143 1.994 -14.610 1.00 93.31 114 PRO A O 1
ATOM 920 N N . VAL A 1 115 ? 8.663 0.841 -16.471 1.00 94.56 115 VAL A N 1
ATOM 921 C CA . VAL A 1 115 ? 9.950 0.137 -16.614 1.00 94.56 115 VAL A CA 1
ATOM 922 C C . VAL A 1 115 ? 10.477 0.326 -18.034 1.00 94.56 115 VAL A C 1
ATOM 924 O O . VAL A 1 115 ? 9.753 0.070 -18.996 1.00 94.56 115 VAL A O 1
ATOM 927 N N . ALA A 1 116 ? 11.723 0.776 -18.175 1.00 94.62 116 ALA A N 1
ATOM 928 C CA . ALA A 1 116 ? 12.381 0.885 -19.477 1.00 94.62 116 ALA A CA 1
ATOM 929 C C . ALA A 1 116 ? 12.757 -0.50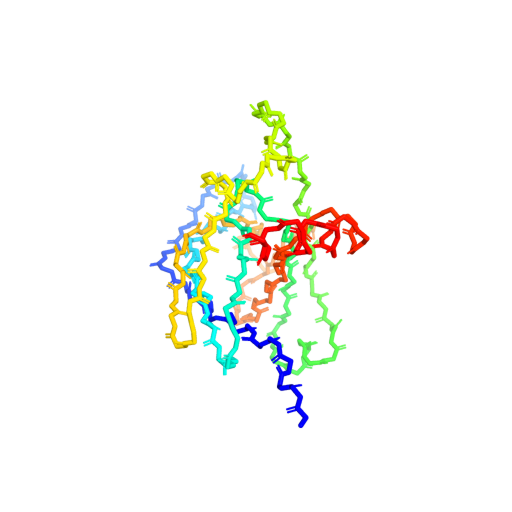6 -20.009 1.00 94.62 116 ALA A C 1
ATOM 931 O O . ALA A 1 116 ? 13.181 -1.368 -19.242 1.00 94.62 116 ALA A O 1
ATOM 932 N N . ARG A 1 117 ? 12.625 -0.730 -21.323 1.00 89.06 117 ARG A N 1
ATOM 933 C CA . ARG A 1 117 ? 13.035 -2.000 -21.960 1.00 89.06 117 ARG A CA 1
ATOM 934 C C . ARG A 1 117 ? 14.538 -2.148 -22.181 1.00 89.06 117 ARG A C 1
ATOM 936 O O . ARG A 1 117 ? 14.995 -3.259 -22.420 1.00 89.06 117 ARG A O 1
ATOM 943 N N . GLY A 1 118 ? 15.285 -1.053 -22.112 1.00 85.31 118 GLY A N 1
ATOM 944 C CA . GLY A 1 118 ? 16.741 -1.049 -22.218 1.00 85.31 118 GLY A CA 1
ATOM 945 C C . GLY A 1 118 ? 17.391 -0.277 -21.076 1.00 85.31 118 GLY A C 1
ATOM 946 O O . GLY A 1 118 ? 16.728 0.171 -20.140 1.00 85.31 118 GLY A O 1
ATOM 947 N N . ASP A 1 119 ? 18.698 -0.068 -21.193 1.00 83.19 119 ASP A N 1
ATOM 948 C CA . ASP A 1 119 ? 19.508 0.549 -20.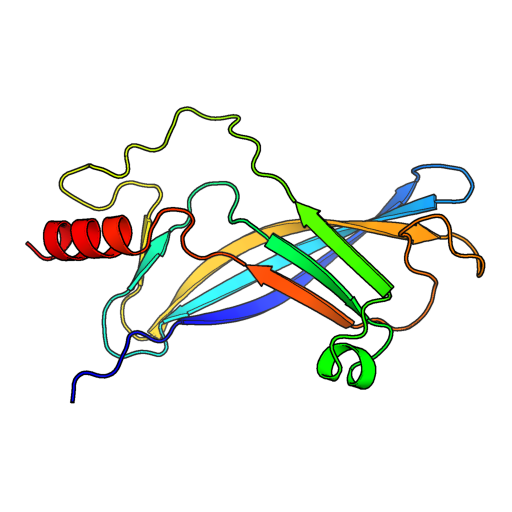132 1.00 83.19 119 ASP A CA 1
ATOM 949 C C . ASP A 1 119 ? 19.275 2.059 -19.996 1.00 83.19 119 ASP A C 1
ATOM 951 O O . ASP A 1 119 ? 19.643 2.687 -19.000 1.00 83.19 119 ASP A O 1
ATOM 955 N N . LYS A 1 120 ? 18.649 2.671 -21.006 1.00 86.38 120 LYS A N 1
ATOM 956 C CA . LYS A 1 120 ? 18.329 4.092 -20.992 1.00 86.38 120 LYS A CA 1
ATOM 957 C C . LYS A 1 120 ? 16.980 4.322 -20.322 1.00 86.38 120 LYS A C 1
ATOM 959 O O . LYS A 1 120 ? 15.934 3.919 -20.821 1.00 86.38 120 LYS A O 1
ATOM 964 N N . ARG A 1 121 ? 17.013 5.056 -19.212 1.00 87.50 121 ARG A N 1
ATOM 965 C CA . ARG A 1 121 ? 15.820 5.508 -18.495 1.00 87.50 121 ARG A CA 1
ATOM 966 C C . ARG A 1 121 ? 14.923 6.383 -19.383 1.00 87.50 121 ARG A C 1
ATOM 968 O O . ARG A 1 121 ? 15.412 7.309 -20.033 1.00 87.50 121 ARG A O 1
ATOM 975 N N . VAL A 1 122 ? 13.612 6.138 -19.343 1.00 88.44 122 VAL A N 1
ATOM 976 C CA . VAL A 1 122 ? 12.587 6.918 -20.054 1.00 88.44 122 VAL A CA 1
ATOM 977 C C . VAL A 1 122 ? 11.671 7.596 -19.034 1.00 88.44 122 VAL A C 1
ATOM 979 O O . VAL A 1 122 ? 10.868 6.950 -18.362 1.00 88.44 122 VAL A O 1
ATOM 982 N N . GLY A 1 123 ? 11.789 8.918 -18.894 1.00 86.94 123 GLY A N 1
ATOM 983 C CA . GLY A 1 123 ? 11.022 9.681 -17.903 1.00 86.94 123 GLY A CA 1
ATOM 984 C C . GLY A 1 123 ? 11.239 9.156 -16.477 1.00 86.94 123 GLY A C 1
ATOM 985 O O . GLY A 1 123 ? 12.374 9.003 -16.034 1.00 86.94 123 GLY A O 1
ATOM 986 N N . ASN A 1 124 ? 10.144 8.846 -15.776 1.00 87.12 124 ASN A N 1
ATOM 987 C CA . ASN A 1 124 ? 10.172 8.291 -14.417 1.00 87.12 124 ASN A CA 1
ATOM 988 C C . ASN A 1 124 ? 10.252 6.754 -14.382 1.00 87.12 124 ASN A C 1
ATOM 990 O O . ASN A 1 124 ? 9.968 6.165 -13.342 1.00 87.12 124 ASN A O 1
ATOM 994 N N . SER A 1 125 ? 10.608 6.086 -15.484 1.00 92.25 125 SER A N 1
ATOM 995 C CA . SER A 1 125 ? 10.760 4.628 -15.492 1.00 92.25 125 SER A CA 1
ATOM 996 C C . SER A 1 125 ? 11.877 4.161 -14.561 1.00 92.25 125 SER A C 1
ATOM 998 O O . SER A 1 125 ? 12.817 4.910 -14.300 1.00 92.25 125 SER A O 1
ATOM 1000 N N . ILE A 1 126 ? 11.799 2.921 -14.099 1.00 93.44 126 ILE A N 1
ATOM 1001 C CA . ILE A 1 126 ? 12.940 2.206 -13.514 1.00 93.44 126 ILE A CA 1
ATOM 1002 C C . ILE A 1 126 ? 13.678 1.436 -14.619 1.00 93.44 126 ILE A C 1
ATOM 1004 O O . ILE A 1 126 ? 13.102 1.167 -15.679 1.00 93.44 126 ILE A O 1
ATOM 1008 N N . THR A 1 127 ? 14.957 1.136 -14.413 1.00 92.50 127 THR A N 1
ATOM 1009 C CA . THR A 1 127 ? 15.773 0.315 -15.328 1.00 92.50 127 THR A CA 1
ATOM 1010 C C . THR A 1 127 ? 15.880 -1.119 -14.815 1.00 92.50 127 THR A C 1
ATOM 1012 O O . THR A 1 127 ? 15.470 -1.406 -13.692 1.00 92.50 127 THR A O 1
ATOM 1015 N N . ALA A 1 128 ? 16.435 -2.031 -15.614 1.00 89.75 128 ALA A N 1
ATOM 1016 C CA . ALA A 1 128 ? 16.741 -3.381 -15.147 1.00 89.75 128 ALA A CA 1
ATOM 1017 C C . ALA A 1 128 ? 17.720 -3.360 -13.955 1.00 89.75 128 ALA A C 1
ATOM 1019 O O . ALA A 1 128 ? 18.569 -2.469 -13.858 1.00 89.75 128 ALA A O 1
ATOM 1020 N N . GLY A 1 129 ? 17.589 -4.343 -13.065 1.00 90.31 129 GLY A N 1
ATOM 1021 C CA . GLY A 1 129 ? 18.404 -4.491 -11.860 1.00 90.31 129 GLY A CA 1
ATOM 1022 C C . GLY A 1 129 ? 17.561 -4.756 -10.617 1.00 90.31 129 GLY A C 1
ATOM 1023 O O . GLY A 1 129 ? 16.331 -4.801 -10.689 1.00 90.31 129 GLY A O 1
ATOM 1024 N N . ASP A 1 130 ? 18.243 -4.926 -9.490 1.00 92.50 130 ASP A N 1
ATOM 1025 C CA . ASP A 1 130 ? 17.595 -5.039 -8.188 1.00 92.50 130 ASP A CA 1
ATOM 1026 C C . ASP A 1 130 ? 17.098 -3.671 -7.721 1.00 92.50 130 ASP A C 1
ATOM 1028 O O . ASP A 1 130 ? 17.741 -2.644 -7.944 1.00 92.50 130 ASP A O 1
ATOM 1032 N N . HIS A 1 131 ? 15.945 -3.668 -7.056 1.00 93.88 131 HIS A N 1
ATOM 1033 C CA . HIS A 1 131 ? 15.309 -2.460 -6.546 1.00 93.88 131 HIS A CA 1
ATOM 1034 C C . HIS A 1 131 ? 14.668 -2.715 -5.192 1.00 93.88 131 HIS A C 1
ATOM 1036 O O . HIS A 1 131 ? 14.231 -3.819 -4.879 1.00 93.88 131 HIS A O 1
ATOM 1042 N N . VAL A 1 132 ? 14.546 -1.650 -4.410 1.00 95.12 132 VAL A N 1
ATOM 1043 C CA . VAL A 1 132 ? 13.791 -1.629 -3.163 1.00 95.12 132 VAL A CA 1
ATOM 1044 C C . VAL A 1 132 ? 12.525 -0.815 -3.376 1.00 95.12 132 VAL A C 1
ATOM 1046 O O . VAL A 1 132 ? 12.578 0.389 -3.637 1.00 95.12 132 VAL A O 1
ATOM 1049 N N . LEU A 1 133 ? 11.383 -1.486 -3.239 1.00 92.94 133 LEU A N 1
ATOM 1050 C CA . LEU A 1 133 ? 10.060 -0.879 -3.251 1.00 92.94 133 LEU A CA 1
ATOM 1051 C C . LEU A 1 133 ? 9.651 -0.501 -1.825 1.00 92.94 133 LEU A C 1
ATOM 1053 O O . LEU A 1 133 ? 9.530 -1.360 -0.955 1.00 92.94 133 LEU A O 1
ATOM 1057 N N . GLN A 1 134 ? 9.358 0.776 -1.596 1.00 92.69 134 GLN A N 1
ATOM 1058 C CA . GLN A 1 134 ? 8.719 1.238 -0.367 1.00 92.69 134 GLN A CA 1
ATOM 1059 C C . GLN A 1 134 ? 7.322 1.764 -0.677 1.00 92.69 134 GLN A C 1
ATOM 1061 O O . GLN A 1 134 ? 7.138 2.630 -1.537 1.00 92.69 134 GLN A O 1
ATOM 1066 N N . VAL A 1 135 ? 6.338 1.266 0.070 1.00 88.38 135 VAL A N 1
ATOM 1067 C CA . VAL A 1 135 ? 4.948 1.714 -0.015 1.00 88.38 135 VAL A CA 1
ATOM 1068 C C . VAL A 1 135 ? 4.573 2.381 1.293 1.00 88.38 135 VAL A C 1
ATOM 1070 O O . VAL A 1 135 ? 4.687 1.796 2.367 1.00 88.38 135 VAL A O 1
ATOM 1073 N N . TRP A 1 136 ? 4.137 3.629 1.210 1.00 87.19 136 TRP A N 1
ATOM 1074 C CA . TRP A 1 136 ? 3.583 4.347 2.350 1.00 87.19 136 TRP A CA 1
ATOM 1075 C C . TRP A 1 136 ? 2.078 4.312 2.228 1.00 87.19 136 TRP A C 1
ATOM 1077 O O . TRP A 1 136 ? 1.566 4.777 1.215 1.00 87.19 136 TRP A O 1
ATOM 1087 N N . VAL A 1 137 ? 1.380 3.800 3.239 1.00 82.44 137 VAL A N 1
ATOM 1088 C CA . VAL A 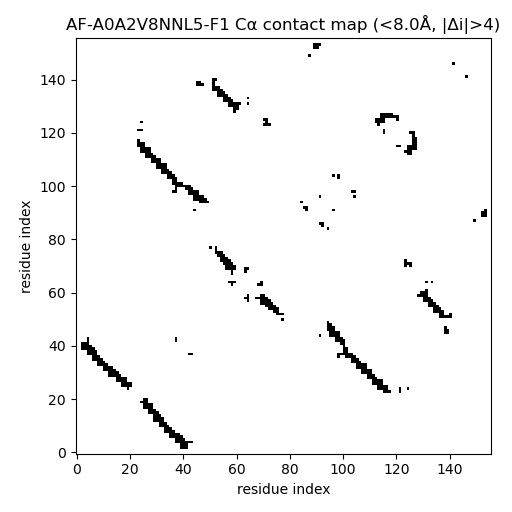1 137 ? -0.080 3.672 3.216 1.00 82.44 137 VAL A CA 1
ATOM 1089 C C . VAL A 1 137 ? -0.703 4.542 4.301 1.00 82.44 137 VAL A C 1
ATOM 1091 O O . VAL A 1 137 ? -0.338 4.465 5.472 1.00 82.44 137 VAL A O 1
ATOM 1094 N N . SER A 1 138 ? -1.664 5.377 3.916 1.00 82.06 138 SER A N 1
ATOM 1095 C CA . SER A 1 138 ? -2.510 6.112 4.854 1.00 82.06 138 SER A CA 1
ATOM 109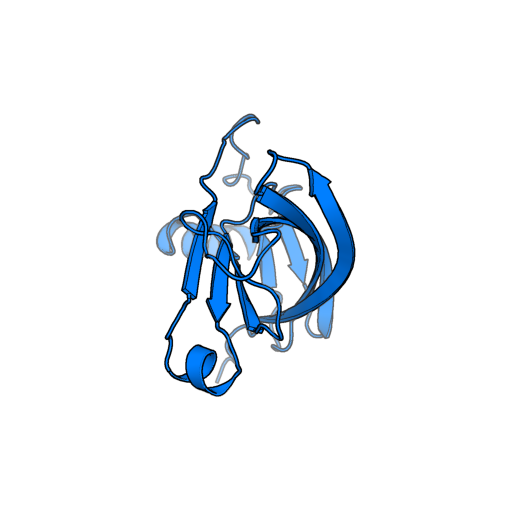6 C C . SER A 1 138 ? -3.549 5.167 5.449 1.00 82.06 138 SER A C 1
ATOM 1098 O O . SER A 1 138 ? -4.320 4.566 4.715 1.00 82.06 138 SER A O 1
ATOM 1100 N N . THR A 1 139 ? -3.598 5.059 6.774 1.00 82.62 139 THR A N 1
ATOM 1101 C CA . THR A 1 139 ? -4.617 4.287 7.514 1.00 82.62 139 THR A CA 1
ATOM 1102 C C . THR A 1 139 ? -5.841 5.124 7.890 1.00 82.62 139 THR A C 1
ATOM 1104 O O . THR A 1 139 ? -6.814 4.600 8.426 1.00 82.62 139 THR A O 1
ATOM 1107 N N . TRP A 1 140 ? -5.793 6.432 7.627 1.00 84.12 140 TRP A N 1
ATOM 1108 C CA . TRP A 1 140 ? -6.868 7.390 7.857 1.00 84.12 140 TRP A CA 1
ATOM 1109 C C . TRP A 1 140 ? -6.616 8.656 7.043 1.00 84.12 140 TRP A C 1
ATOM 1111 O O . TRP A 1 140 ? -5.505 9.191 7.048 1.00 84.12 140 TRP A O 1
ATOM 1121 N N . TYR A 1 141 ? -7.645 9.139 6.355 1.00 79.56 141 TYR A N 1
ATOM 1122 C CA . TYR A 1 141 ? -7.503 10.225 5.387 1.00 79.56 141 TYR A CA 1
ATOM 1123 C C . TYR A 1 141 ? -8.118 11.552 5.803 1.00 79.56 141 TYR A C 1
ATOM 1125 O O . TYR A 1 141 ? -7.855 12.572 5.172 1.00 79.56 141 TYR A O 1
ATOM 1133 N N . GLU A 1 142 ? -8.955 11.532 6.833 1.00 83.38 142 GLU A N 1
ATOM 1134 C CA . GLU A 1 142 ? -9.549 12.737 7.386 1.00 83.38 142 GLU A CA 1
ATOM 1135 C C . GLU A 1 142 ? -8.647 13.345 8.461 1.00 83.38 142 GLU A C 1
ATOM 1137 O O . GLU A 1 142 ? -7.601 12.813 8.846 1.00 83.38 142 GLU A O 1
ATOM 1142 N N . SER A 1 143 ? -9.073 14.482 9.003 1.00 85.81 143 SER A N 1
ATOM 1143 C CA . SER A 1 143 ? -8.350 15.132 10.092 1.00 85.81 143 SER A CA 1
ATOM 1144 C C . SER A 1 143 ? -8.223 14.238 11.338 1.00 85.81 143 SER A C 1
ATOM 1146 O O . SER A 1 143 ? -9.127 13.474 11.694 1.00 85.81 143 SER A O 1
ATOM 1148 N N . LYS A 1 144 ? -7.118 14.407 12.079 1.00 87.69 144 LYS A N 1
ATOM 1149 C CA . LYS A 1 144 ? -6.938 13.801 13.412 1.00 87.69 144 LYS A CA 1
ATOM 1150 C C . LYS A 1 144 ? -8.042 14.224 14.391 1.00 87.69 144 LYS A C 1
ATOM 1152 O O . LYS A 1 144 ? -8.443 13.431 15.235 1.00 87.69 144 LYS A O 1
ATOM 1157 N N . LYS A 1 145 ? -8.554 15.456 14.257 1.00 90.69 145 LYS A N 1
ATOM 1158 C CA . LYS A 1 145 ? -9.666 15.976 15.067 1.00 90.69 145 LYS A CA 1
ATOM 1159 C C . LYS A 1 145 ? -10.938 15.155 14.851 1.00 90.69 145 LYS A C 1
ATOM 1161 O O . LYS A 1 145 ? -11.576 14.773 15.826 1.00 90.69 145 LYS A O 1
ATOM 1166 N N . LEU A 1 146 ? -11.276 14.850 13.596 1.00 88.50 146 LEU A N 1
ATOM 1167 C CA . LEU A 1 146 ? -12.422 13.996 13.289 1.00 88.50 146 LEU A CA 1
ATOM 1168 C C . LEU A 1 146 ? -12.197 12.565 13.787 1.00 88.50 146 LEU A C 1
ATOM 1170 O O . LEU A 1 146 ? -13.094 12.004 14.403 1.00 88.50 146 LEU A O 1
ATOM 1174 N N . ALA A 1 147 ? -10.994 12.007 13.606 1.00 89.00 147 ALA A N 1
ATOM 1175 C CA . ALA A 1 147 ? -10.661 10.680 14.134 1.00 89.00 147 ALA A CA 1
ATOM 1176 C C . ALA A 1 147 ? -10.899 10.584 15.650 1.00 89.00 147 ALA A C 1
ATOM 1178 O O . ALA A 1 147 ? -11.477 9.611 16.129 1.00 89.00 147 ALA A O 1
ATOM 1179 N N . GLN A 1 148 ? -10.479 11.608 16.399 1.00 89.75 148 GLN A N 1
ATOM 1180 C CA . GLN A 1 148 ? -10.666 11.660 17.847 1.00 89.75 148 GLN A CA 1
ATOM 1181 C C . GLN A 1 148 ? -12.149 11.781 18.225 1.00 89.75 148 GLN A C 1
ATOM 1183 O O . GLN A 1 148 ? -12.617 11.032 19.078 1.00 89.75 148 GLN A O 1
ATOM 1188 N N . ALA A 1 149 ? -12.907 12.646 17.543 1.00 89.69 149 ALA A N 1
ATOM 1189 C CA . ALA A 1 149 ? -14.343 12.790 17.780 1.00 89.69 149 ALA A CA 1
ATOM 1190 C C . ALA A 1 149 ? -15.115 11.486 17.500 1.00 89.69 149 ALA A C 1
ATOM 1192 O O . ALA A 1 149 ? -15.988 11.099 18.275 1.00 89.69 149 ALA A O 1
ATOM 1193 N N . LEU A 1 150 ? -14.775 10.780 16.417 1.00 90.44 150 LEU A N 1
ATOM 1194 C CA . LEU A 1 150 ? -15.377 9.489 16.076 1.00 90.44 150 LEU A CA 1
ATOM 1195 C C . LEU A 1 150 ? -14.999 8.399 17.083 1.00 90.44 150 LEU A C 1
ATOM 1197 O O . LEU A 1 150 ? -15.861 7.630 17.499 1.00 90.44 150 LEU A O 1
ATOM 1201 N N . ARG A 1 151 ? -13.740 8.367 17.537 1.00 88.38 151 ARG A N 1
ATOM 1202 C CA . ARG A 1 151 ? -13.287 7.449 18.590 1.00 88.38 151 ARG A CA 1
ATOM 1203 C C . ARG A 1 151 ? -14.109 7.612 19.866 1.00 88.38 151 ARG A C 1
ATOM 1205 O O . ARG A 1 151 ? -14.595 6.620 20.391 1.00 88.38 151 ARG A O 1
ATOM 1212 N N . GLU A 1 152 ? -14.278 8.841 20.346 1.00 88.81 152 GLU A N 1
ATOM 1213 C CA . GLU A 1 152 ? -15.068 9.129 21.553 1.00 88.81 152 GLU A CA 1
ATOM 1214 C C . GLU A 1 152 ? -16.545 8.771 21.369 1.00 88.81 152 GLU A C 1
ATOM 1216 O O . GLU A 1 152 ? -17.187 8.253 22.283 1.00 88.81 152 GLU A O 1
ATOM 1221 N N . LYS A 1 153 ? -17.085 9.018 20.171 1.00 89.38 153 LYS A N 1
ATOM 1222 C CA . LYS A 1 153 ? -18.468 8.689 19.823 1.00 89.38 153 LYS A CA 1
ATOM 1223 C C . LYS A 1 153 ? -18.726 7.182 19.837 1.00 89.38 153 LYS A C 1
ATOM 1225 O O . LYS A 1 153 ? -19.740 6.762 20.378 1.00 89.38 153 LYS A O 1
ATOM 1230 N N . TRP A 1 154 ? -17.822 6.390 19.264 1.00 90.12 154 TRP A N 1
ATOM 1231 C CA . TRP A 1 154 ? -17.967 4.937 19.095 1.00 90.12 154 TRP A CA 1
ATOM 1232 C C . TRP A 1 154 ? -17.498 4.107 20.296 1.00 90.12 154 TRP A C 1
ATOM 1234 O O . TRP A 1 154 ? -17.582 2.883 20.268 1.00 90.12 154 TRP A O 1
ATOM 1244 N N . GLN A 1 155 ? -16.964 4.753 21.333 1.00 82.06 155 GLN A N 1
ATOM 1245 C CA . GLN A 1 155 ? -16.652 4.114 22.615 1.00 82.06 155 GLN A CA 1
ATOM 1246 C C . GLN A 1 155 ? -17.875 3.964 23.531 1.00 82.06 155 GLN A C 1
ATOM 1248 O O . GLN A 1 155 ? -17.768 3.286 24.553 1.00 82.06 155 GLN A O 1
ATOM 1253 N N . ARG A 1 156 ? -18.989 4.624 23.196 1.00 60.28 156 ARG A N 1
ATOM 1254 C CA . ARG A 1 156 ? -20.260 4.560 23.926 1.00 60.28 156 ARG A CA 1
ATOM 1255 C C . ARG A 1 156 ? -21.097 3.383 23.452 1.00 60.28 156 ARG A C 1
ATOM 1257 O O . ARG A 1 156 ? -21.758 2.783 24.324 1.00 60.28 156 ARG A O 1
#

Mean predicted aligned error: 6.38 Å

Foldseek 3Di:
DAWDWDKDKDKDWPDWDWDDPDPFKIKIKTKIKIKIW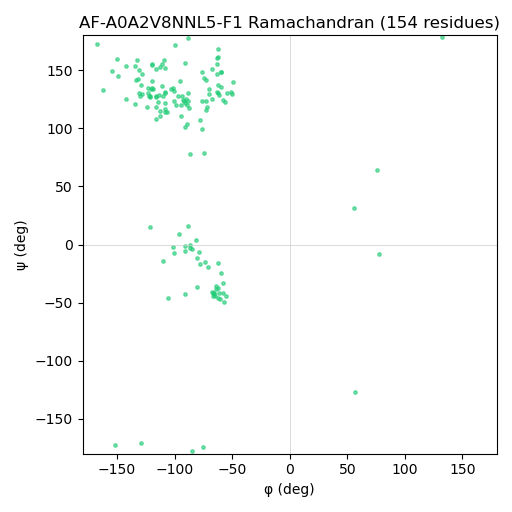GQHQDKDWWFQAPDFWKKKFKDQDPVCVVVVNGLAIDTDDDDCPDDDDCCVDLAGDPRIDIHHNGRMDIDMDMDIAMATPAPDDDPSHDYDHDMDMDMDGHRDDDDPVVVVVSVVSHVD

Nearest PDB structures (foldseek):
  5std-assembly1_A  TM=6.604E-01  e=2.717E+00  Pyricularia grisea
  8uso-assembly1_A  TM=6.408E-01  e=4.006E+00  Homo sapiens
  6of8-assembly1_B-2  TM=6.056E-01  e=3.790E+00  Homo sapiens
  8v3t-assembly1_b  TM=4.123E-01  e=8.709E+00  Clostridioides difficile
  4m4d-assembly2_B  TM=3.542E-01  e=4.732E+00  Mus musculus